Protein AF-A0A249PP23-F1 (afdb_monomer_lite)

Sequence (177 aa):
MLDLTNAKRIGIIGGGIVGWLAAIALRRVFDVDVDVTVIEAPTVFPLGPGEGGSLNLIDTLCRNELDLDVFIGEAGATHKLGVLYENWRGGGIPDRYYRMFGGSGIPEIECRVGGFFPLLSARIAAGENLHTCIPGFELIIKKASQVEIDELLATGESGLYPSFHFNHAGFERYLRA

InterPro domains:
  IPR006905 Flavin-dependent halogenase [PF04820] (9-176)
  IPR036188 FAD/NAD(P)-binding domain superfamily [G3DSA:3.50.50.60] (2-177)
  IPR036188 FAD/NAD(P)-binding domain superfamily [SSF51905] (7-126)

Foldseek 3Di:
DDDCVPAQEAEQEEAFPVSLLVQLVVCVVDDPRRHYDYDYDPDDDDFDPWDWDDLCPVVSCVVSVHDPVLLCVLFVKAKAQFDWDWCPVPPPDTDIATGGAFDPPQLQVPDDDPNDRVSLVVCVVVVHRSCVSFQLVVCVVVVHDRVVVVVVVVVVNRRTSITIITGRVSNSVSSVD

Structure (mmCIF, N/CA/C/O backbone):
data_AF-A0A249PP23-F1
#
_entry.id   AF-A0A249PP23-F1
#
loop_
_atom_site.group_PDB
_atom_site.id
_atom_site.type_symbol
_atom_site.label_atom_id
_atom_site.label_alt_id
_atom_site.label_comp_id
_atom_site.label_asym_id
_atom_site.label_entity_id
_atom_site.label_seq_id
_atom_site.pdbx_PDB_ins_code
_atom_site.Cartn_x
_atom_site.Cartn_y
_atom_site.Cartn_z
_atom_site.occupancy
_atom_site.B_iso_or_equiv
_atom_site.auth_seq_id
_atom_site.auth_comp_id
_atom_site.auth_asym_id
_atom_site.auth_atom_id
_atom_site.pdbx_PDB_model_num
ATOM 1 N N . MET A 1 1 ? -11.735 -23.887 13.917 1.00 62.59 1 MET A N 1
ATOM 2 C CA . MET A 1 1 ? -12.058 -22.498 13.526 1.00 62.59 1 MET A CA 1
ATOM 3 C C . MET A 1 1 ? -12.658 -21.812 14.744 1.00 62.59 1 MET A C 1
ATOM 5 O O . MET A 1 1 ? -13.339 -22.496 15.496 1.00 62.59 1 MET A O 1
ATOM 9 N N . LEU A 1 2 ? -12.336 -20.541 14.993 1.00 74.56 2 LEU A N 1
ATOM 10 C CA . LEU A 1 2 ? -12.890 -19.787 16.125 1.00 74.56 2 LEU A CA 1
ATOM 11 C C . LEU A 1 2 ? -14.363 -19.450 15.843 1.00 74.56 2 LEU A C 1
ATOM 13 O O . LEU A 1 2 ? -14.668 -18.964 14.757 1.00 74.56 2 LEU A O 1
ATOM 17 N N . ASP A 1 3 ? -15.250 -19.717 16.802 1.00 82.12 3 ASP A N 1
ATOM 18 C CA . ASP A 1 3 ? -16.643 -19.262 16.782 1.00 82.12 3 ASP A CA 1
ATOM 19 C C . ASP A 1 3 ? -16.744 -17.958 17.581 1.00 82.12 3 ASP A C 1
ATOM 21 O O . ASP A 1 3 ? -16.426 -17.924 18.770 1.00 82.12 3 ASP A O 1
ATOM 25 N N . LEU A 1 4 ? -17.149 -16.882 16.908 1.00 82.62 4 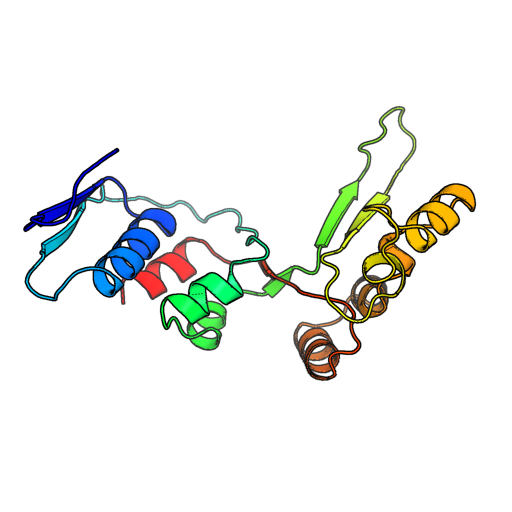LEU A N 1
ATOM 26 C CA . LEU A 1 4 ? -17.275 -15.545 17.489 1.00 82.62 4 LEU A CA 1
ATOM 27 C C . LEU A 1 4 ? -18.727 -15.054 17.531 1.00 82.62 4 LEU A C 1
ATOM 29 O O . LEU A 1 4 ? -18.963 -13.903 17.885 1.00 82.62 4 LEU A O 1
ATOM 33 N N . THR A 1 5 ? -19.703 -15.908 17.208 1.00 84.38 5 THR A N 1
ATOM 34 C CA . THR A 1 5 ? -21.128 -15.538 17.104 1.00 84.38 5 THR A CA 1
ATOM 35 C C . THR A 1 5 ? -21.701 -14.897 18.368 1.00 84.38 5 THR A C 1
ATOM 37 O O . THR A 1 5 ? -22.575 -14.043 18.277 1.00 84.38 5 THR A O 1
ATOM 40 N N . ASN A 1 6 ? -21.185 -15.263 19.543 1.00 89.25 6 ASN A N 1
ATOM 41 C CA . ASN A 1 6 ? -21.610 -14.721 20.838 1.00 89.25 6 ASN A CA 1
ATOM 42 C C . ASN A 1 6 ? -20.513 -13.909 21.546 1.00 89.25 6 ASN A C 1
ATOM 44 O O . ASN A 1 6 ? -20.578 -13.709 22.763 1.00 89.25 6 ASN A O 1
ATOM 48 N N . ALA A 1 7 ? -19.481 -13.471 20.819 1.00 90.06 7 ALA A N 1
ATOM 49 C CA . ALA A 1 7 ? -18.397 -12.694 21.403 1.00 90.06 7 ALA A CA 1
ATOM 50 C C . ALA A 1 7 ? -18.941 -11.388 21.999 1.00 90.06 7 ALA A C 1
ATOM 52 O O . ALA A 1 7 ? -19.649 -10.634 21.340 1.00 90.06 7 ALA A O 1
ATOM 53 N N . LYS A 1 8 ? -18.611 -11.124 23.267 1.00 94.38 8 LYS A N 1
ATOM 54 C CA . LYS A 1 8 ? -18.931 -9.856 23.946 1.00 94.38 8 LYS A CA 1
ATOM 55 C C . LYS A 1 8 ? -17.721 -8.944 24.097 1.00 94.38 8 LYS A C 1
ATOM 57 O O . LYS A 1 8 ? -17.890 -7.741 24.241 1.00 94.38 8 LYS A O 1
ATOM 62 N N . ARG A 1 9 ? -16.516 -9.521 24.089 1.00 95.69 9 ARG A N 1
ATOM 63 C CA . ARG A 1 9 ? -15.243 -8.805 24.175 1.00 95.69 9 ARG A CA 1
ATOM 64 C C . ARG A 1 9 ? -14.222 -9.457 23.260 1.00 95.69 9 ARG A C 1
ATOM 66 O O . ARG A 1 9 ? -14.070 -10.678 23.288 1.00 95.69 9 ARG A O 1
ATOM 73 N N . ILE A 1 10 ? -13.521 -8.645 22.488 1.00 94.94 10 ILE A N 1
ATOM 74 C CA . ILE A 1 10 ? -12.463 -9.052 21.573 1.00 94.94 10 ILE A CA 1
ATOM 75 C C . ILE A 1 10 ? -11.219 -8.249 21.942 1.00 94.94 10 ILE A C 1
ATOM 77 O O . ILE A 1 10 ? -11.195 -7.028 21.812 1.00 94.94 10 ILE A O 1
ATOM 81 N N . GLY A 1 11 ? -10.191 -8.947 22.418 1.00 95.44 11 GLY A N 1
ATOM 82 C CA . GLY A 1 11 ? -8.883 -8.360 22.691 1.00 95.44 11 GLY A CA 1
ATOM 83 C C . GLY A 1 11 ? -7.941 -8.568 21.510 1.00 95.44 11 GLY A C 1
ATOM 84 O O . GLY A 1 11 ? -7.729 -9.702 21.082 1.00 95.44 11 GLY A O 1
ATOM 85 N N . ILE A 1 12 ? -7.354 -7.485 21.012 1.00 96.00 12 ILE A N 1
ATOM 86 C CA . ILE A 1 12 ? -6.305 -7.490 19.989 1.00 96.00 12 ILE A CA 1
ATOM 87 C C . ILE A 1 12 ? -4.984 -7.230 20.704 1.00 96.00 12 ILE A C 1
ATOM 89 O O . ILE A 1 12 ? -4.798 -6.168 21.289 1.00 96.00 12 ILE A O 1
ATOM 93 N N . ILE A 1 13 ? -4.078 -8.208 20.699 1.00 95.06 13 ILE A N 1
ATOM 94 C CA . ILE A 1 13 ? -2.776 -8.083 21.363 1.00 95.06 13 ILE A CA 1
ATOM 95 C C . ILE A 1 13 ? -1.749 -7.564 20.356 1.00 95.06 13 ILE A C 1
ATOM 97 O O . ILE A 1 13 ? -1.378 -8.283 19.430 1.00 95.06 13 ILE A O 1
ATOM 101 N N . GLY A 1 14 ? -1.276 -6.337 20.571 1.00 90.94 14 GLY A N 1
ATOM 102 C CA . GLY A 1 14 ? -0.358 -5.624 19.684 1.00 90.94 14 GLY A CA 1
ATOM 103 C C . GLY A 1 14 ? -1.044 -4.477 18.941 1.00 90.94 14 GLY A C 1
ATOM 104 O O . GLY A 1 14 ? -2.094 -4.667 18.331 1.00 90.94 14 GLY A O 1
ATOM 105 N N . GLY A 1 15 ? -0.438 -3.289 19.015 1.00 90.19 15 GLY A N 1
ATOM 106 C CA . GLY A 1 15 ? -0.848 -2.102 18.262 1.00 90.19 15 GLY A CA 1
ATOM 107 C C . GLY A 1 15 ? -0.183 -2.031 16.888 1.00 90.19 15 GLY A C 1
ATOM 108 O O . GLY A 1 15 ? -0.143 -3.027 16.157 1.00 90.19 15 GLY A O 1
ATOM 109 N N . GLY A 1 16 ? 0.340 -0.858 16.523 1.00 90.12 16 GLY A N 1
ATOM 110 C CA . GLY A 1 16 ? 0.842 -0.620 15.172 1.00 90.12 16 GLY A CA 1
ATOM 111 C C . GLY A 1 16 ? -0.276 -0.580 14.127 1.00 90.12 16 GLY A C 1
ATOM 112 O O . GLY A 1 16 ? -1.455 -0.799 14.417 1.00 90.12 16 GLY A O 1
ATOM 113 N N . ILE A 1 17 ? 0.108 -0.368 12.867 1.00 92.19 17 ILE A N 1
ATOM 114 C CA . ILE A 1 17 ? -0.830 -0.326 11.731 1.00 92.19 17 ILE A CA 1
ATOM 115 C C . ILE A 1 17 ? -1.732 -1.568 11.684 1.00 92.19 17 ILE A C 1
ATOM 117 O O . ILE A 1 17 ? -2.942 -1.454 11.508 1.00 92.19 17 ILE A O 1
ATOM 121 N N . VAL A 1 18 ? -1.159 -2.763 11.860 1.00 92.38 18 VAL A N 1
ATOM 122 C CA . VAL A 1 18 ? -1.908 -4.024 11.738 1.00 92.38 18 VAL A CA 1
ATOM 123 C C . VAL A 1 18 ? -2.920 -4.192 12.873 1.00 92.38 18 VAL A C 1
ATOM 125 O O . VAL A 1 18 ? -4.057 -4.579 12.604 1.00 92.38 18 VAL A O 1
ATOM 128 N N . GLY A 1 19 ? -2.541 -3.889 14.120 1.00 94.94 19 GLY A N 1
ATOM 129 C CA . GLY A 1 19 ? -3.439 -3.994 15.273 1.00 94.94 19 GLY A CA 1
ATOM 130 C C . GLY A 1 19 ? -4.618 -3.028 15.180 1.00 94.94 19 GLY A C 1
ATOM 131 O O . GLY A 1 19 ? -5.767 -3.428 15.373 1.00 94.94 19 GLY A O 1
ATOM 132 N N . TRP A 1 20 ? -4.350 -1.779 14.794 1.00 95.88 20 TRP A N 1
ATOM 133 C CA . TRP A 1 20 ? -5.391 -0.767 14.624 1.00 95.88 20 TRP A CA 1
ATOM 134 C C . TRP A 1 20 ? -6.294 -1.037 13.413 1.00 95.88 20 TRP A C 1
ATOM 136 O O . TRP A 1 20 ? -7.515 -0.953 13.541 1.00 95.88 20 TRP A O 1
ATOM 146 N N . LEU A 1 21 ? -5.748 -1.475 12.271 1.00 95.69 21 LEU A N 1
ATOM 147 C CA . LEU A 1 21 ? -6.573 -1.920 11.138 1.00 95.69 21 LEU A CA 1
ATOM 148 C C . LEU A 1 21 ? -7.445 -3.127 11.498 1.00 95.69 21 LEU A C 1
ATOM 150 O O . LEU A 1 21 ? -8.599 -3.190 11.076 1.00 95.69 21 LEU A O 1
ATOM 154 N N . ALA A 1 22 ? -6.930 -4.075 12.289 1.00 95.62 22 ALA A N 1
ATOM 155 C CA . ALA A 1 22 ? -7.728 -5.193 12.782 1.00 95.62 22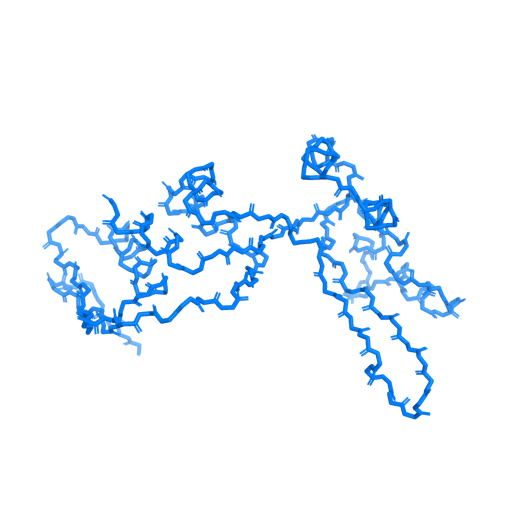 ALA A CA 1
ATOM 156 C C . ALA A 1 22 ? -8.878 -4.708 13.676 1.00 95.62 22 ALA A C 1
ATOM 158 O O . ALA A 1 22 ? -9.997 -5.198 13.536 1.00 95.62 22 ALA A O 1
ATOM 159 N N . ALA A 1 23 ? -8.633 -3.724 14.547 1.00 96.12 23 ALA A N 1
ATOM 160 C CA . ALA A 1 23 ? -9.661 -3.138 15.404 1.00 96.12 23 ALA A CA 1
ATOM 161 C C . ALA A 1 23 ? -10.769 -2.464 14.593 1.00 96.12 23 ALA A C 1
ATOM 163 O O . ALA A 1 23 ? -11.944 -2.750 14.818 1.00 96.12 23 ALA A O 1
ATOM 164 N N . ILE A 1 24 ? -10.399 -1.645 13.605 1.00 96.12 24 ILE A N 1
ATOM 165 C CA . ILE A 1 24 ? -11.343 -0.972 12.705 1.00 96.12 24 ILE A CA 1
ATOM 166 C C . ILE A 1 24 ? -12.155 -2.005 11.915 1.00 96.12 24 ILE A C 1
ATOM 168 O O . ILE A 1 24 ? -13.384 -1.942 11.893 1.00 96.12 24 ILE A O 1
ATOM 172 N N . ALA A 1 25 ? -11.499 -3.012 11.335 1.00 94.56 25 ALA A N 1
ATOM 173 C CA . ALA A 1 25 ? -12.182 -4.060 10.584 1.00 94.56 25 ALA A CA 1
ATOM 174 C C . ALA A 1 25 ? -13.159 -4.860 11.464 1.00 94.56 25 ALA A C 1
ATOM 176 O O . ALA A 1 25 ? -14.296 -5.102 11.063 1.00 94.56 25 ALA A O 1
ATOM 177 N N . LEU A 1 26 ? -12.754 -5.239 12.682 1.00 93.62 26 LEU A N 1
ATOM 178 C CA . LEU A 1 26 ? -13.619 -5.948 13.631 1.00 93.62 26 LEU A CA 1
ATOM 179 C C . LEU A 1 26 ? -14.797 -5.080 14.080 1.00 93.62 26 LEU A C 1
ATOM 181 O O . LEU A 1 26 ? -15.925 -5.566 14.145 1.00 93.62 26 LEU A O 1
ATOM 185 N N . ARG A 1 27 ? -14.570 -3.786 14.319 1.00 93.06 27 ARG A N 1
ATOM 186 C CA . ARG A 1 27 ? -15.622 -2.832 14.690 1.00 93.06 27 ARG A CA 1
ATOM 187 C C . ARG A 1 27 ? -16.713 -2.719 13.620 1.00 93.06 27 ARG A C 1
ATOM 189 O O . ARG A 1 27 ? -17.868 -2.491 13.972 1.00 93.06 27 ARG A O 1
ATOM 196 N N . ARG A 1 28 ? -16.369 -2.917 12.343 1.00 91.69 28 ARG A N 1
ATOM 197 C CA . ARG A 1 28 ? -17.318 -2.928 11.213 1.00 91.69 28 ARG A CA 1
ATOM 198 C C . ARG A 1 28 ? -18.095 -4.236 11.067 1.00 91.69 28 ARG A C 1
ATOM 200 O O . ARG A 1 28 ? -19.160 -4.238 10.462 1.00 91.69 28 ARG A O 1
ATOM 207 N N . VAL A 1 29 ? -17.553 -5.344 11.569 1.00 91.44 29 VAL A N 1
ATOM 208 C CA . VAL A 1 29 ? -18.168 -6.677 11.451 1.00 91.44 29 VAL A CA 1
ATOM 209 C C . VAL A 1 29 ? -19.102 -6.979 12.621 1.00 91.44 29 VAL A C 1
ATOM 211 O O . VAL A 1 29 ? -20.130 -7.620 12.426 1.00 91.44 29 VAL A O 1
ATOM 214 N N . PHE A 1 30 ? -18.742 -6.551 13.830 1.00 92.88 30 PHE A N 1
ATOM 215 C CA . PHE A 1 30 ? -19.528 -6.815 15.034 1.00 92.88 30 PHE A CA 1
ATOM 216 C C . PHE A 1 30 ? -20.527 -5.689 15.338 1.00 92.88 30 PHE A C 1
ATOM 218 O O . PHE A 1 30 ? -20.322 -4.542 14.939 1.00 92.88 30 PHE A O 1
ATOM 225 N N . ASP A 1 31 ? -21.575 -6.005 16.104 1.00 90.81 31 ASP A N 1
ATOM 226 C CA . ASP A 1 31 ? -22.515 -5.021 16.658 1.00 90.81 31 ASP A CA 1
ATOM 227 C C . ASP A 1 31 ? -21.854 -4.150 17.727 1.00 90.81 31 ASP A C 1
ATOM 229 O O . ASP A 1 31 ? -20.904 -4.583 18.393 1.00 90.81 31 ASP A O 1
ATOM 233 N N . VAL A 1 32 ? -22.348 -2.919 17.898 1.00 91.44 32 VAL A N 1
ATOM 234 C CA . VAL A 1 32 ? -21.786 -1.897 18.808 1.00 91.44 32 VAL A CA 1
ATOM 235 C C . VAL A 1 32 ? -21.607 -2.399 20.250 1.00 91.44 32 VAL A C 1
ATOM 237 O O . VAL A 1 32 ? -20.714 -1.947 20.958 1.00 91.44 32 VAL A O 1
ATOM 240 N N . ASP A 1 33 ? -22.399 -3.393 20.647 1.00 93.44 33 ASP A N 1
ATOM 241 C CA . ASP A 1 33 ? -22.421 -4.049 21.953 1.00 93.44 33 ASP A CA 1
ATOM 242 C C . ASP A 1 33 ? -21.178 -4.911 22.243 1.00 93.44 33 ASP A C 1
ATOM 244 O O . ASP A 1 33 ? -20.952 -5.320 23.385 1.00 93.44 33 ASP A O 1
ATOM 248 N N . VAL A 1 34 ? -20.408 -5.262 21.209 1.00 95.88 34 VAL A N 1
ATOM 249 C CA . VAL A 1 34 ? -19.176 -6.045 21.339 1.00 95.88 34 VAL A CA 1
ATOM 250 C C . VAL A 1 34 ? -18.018 -5.098 21.611 1.00 95.88 34 VAL A C 1
ATOM 252 O O . VAL A 1 34 ? -17.677 -4.273 20.767 1.00 95.88 34 VAL A O 1
ATOM 255 N N . ASP A 1 35 ? -17.380 -5.243 22.766 1.00 96.25 35 ASP A N 1
ATOM 256 C CA . ASP A 1 35 ? -16.204 -4.456 23.134 1.00 96.25 35 ASP A CA 1
ATOM 257 C C . ASP A 1 35 ? -14.980 -4.929 22.335 1.00 96.25 35 ASP A C 1
ATOM 259 O O . ASP A 1 35 ? -14.621 -6.108 22.381 1.00 96.25 35 ASP A O 1
ATOM 263 N N . VAL A 1 36 ? -14.349 -4.027 21.583 1.00 95.94 36 VAL A N 1
ATOM 264 C CA . VAL A 1 36 ? -13.132 -4.304 20.809 1.00 95.94 36 VAL A CA 1
ATOM 265 C C . VAL A 1 36 ? -12.011 -3.474 21.411 1.00 95.94 36 VAL A C 1
ATOM 267 O O . VAL A 1 36 ? -12.012 -2.250 21.312 1.00 95.94 36 VAL A O 1
ATOM 270 N N . THR A 1 37 ? -11.045 -4.142 22.035 1.00 96.25 37 THR A N 1
ATOM 271 C CA . THR A 1 37 ? -9.948 -3.486 22.750 1.00 96.25 37 THR A CA 1
ATOM 272 C C . THR A 1 37 ? -8.611 -3.831 22.109 1.00 96.25 37 THR A C 1
ATOM 274 O O . THR A 1 37 ? -8.265 -5.007 21.986 1.00 96.25 37 THR A O 1
ATOM 277 N N . VAL A 1 38 ? -7.819 -2.813 21.766 1.00 96.25 38 VAL A N 1
ATOM 278 C CA . VAL A 1 38 ? -6.404 -2.983 21.407 1.00 96.25 38 VAL A CA 1
ATOM 279 C C . VAL A 1 38 ? -5.561 -2.891 22.674 1.00 96.25 38 VAL A C 1
ATOM 281 O O . VAL A 1 38 ? -5.601 -1.896 23.393 1.00 96.25 38 VAL A O 1
ATOM 284 N N . ILE A 1 39 ? -4.802 -3.944 22.956 1.00 95.06 39 ILE A N 1
ATOM 285 C CA . ILE A 1 39 ? -3.852 -4.015 24.062 1.00 95.06 39 ILE A CA 1
ATOM 286 C C . ILE A 1 39 ? -2.466 -3.818 23.468 1.00 95.06 39 ILE A C 1
ATOM 288 O O . ILE A 1 39 ? -1.884 -4.722 22.866 1.00 95.06 39 ILE A O 1
ATOM 292 N N . GLU A 1 40 ? -1.947 -2.6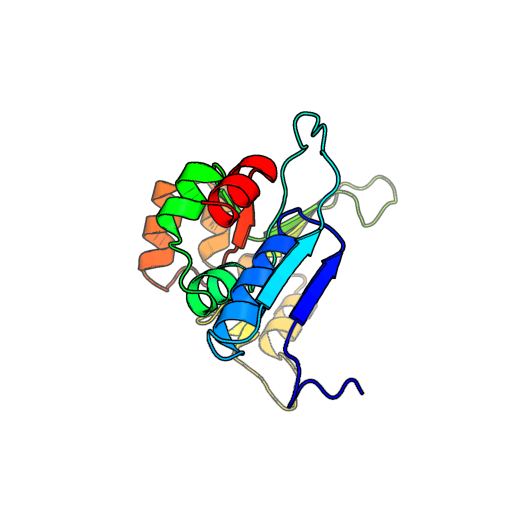11 23.637 1.00 91.25 40 GLU A N 1
ATOM 293 C CA . GLU A 1 40 ? -0.682 -2.187 23.065 1.00 91.25 40 GLU A CA 1
ATOM 294 C C . GLU A 1 40 ? 0.332 -1.847 24.162 1.00 91.25 40 GLU A C 1
ATOM 296 O O . GLU A 1 40 ? 0.013 -1.185 25.151 1.00 91.25 40 GLU A O 1
ATOM 301 N N . ALA A 1 41 ? 1.571 -2.305 23.983 1.00 87.25 41 ALA A N 1
ATOM 302 C CA . ALA A 1 41 ? 2.678 -1.906 24.839 1.00 87.25 41 ALA A CA 1
ATOM 303 C C . ALA A 1 41 ? 3.118 -0.469 24.500 1.00 87.25 41 ALA A C 1
ATOM 305 O O . ALA A 1 41 ? 3.106 -0.109 23.327 1.00 87.25 41 ALA A O 1
ATOM 306 N N . PRO A 1 42 ? 3.564 0.347 25.472 1.00 81.88 42 PRO A N 1
ATOM 307 C CA . PRO A 1 42 ? 4.105 1.670 25.180 1.00 81.88 42 PRO A CA 1
ATOM 308 C C . PRO A 1 42 ? 5.280 1.555 24.206 1.00 81.88 42 PRO A C 1
ATOM 310 O O . PRO A 1 42 ? 6.326 0.998 24.550 1.00 81.88 42 PRO A O 1
ATOM 313 N N . THR A 1 43 ? 5.110 2.062 22.989 1.00 70.19 43 THR A N 1
ATOM 314 C CA . THR A 1 43 ? 6.134 1.927 21.953 1.00 70.19 43 THR A CA 1
ATOM 315 C C . THR A 1 43 ? 7.034 3.156 21.930 1.00 70.19 43 THR A C 1
ATOM 317 O O . THR A 1 43 ? 6.568 4.286 21.792 1.00 70.19 43 THR A O 1
ATOM 320 N N . VAL A 1 44 ? 8.348 2.941 22.022 1.00 57.59 44 VAL A N 1
ATOM 321 C CA . VAL A 1 44 ? 9.353 3.930 21.613 1.00 57.59 44 VAL A CA 1
ATOM 322 C C . VAL A 1 44 ? 9.685 3.616 20.162 1.00 57.59 44 VAL A C 1
ATOM 324 O O . VAL A 1 44 ? 10.477 2.716 19.896 1.00 57.59 44 VAL A O 1
ATOM 327 N N . PHE A 1 45 ? 9.052 4.306 19.214 1.00 60.41 45 PHE A N 1
ATOM 328 C CA . PHE A 1 45 ? 9.429 4.167 17.810 1.00 60.41 45 PHE A CA 1
ATOM 329 C C . PHE A 1 45 ? 10.638 5.065 17.515 1.00 60.41 45 PHE A C 1
ATOM 331 O O . PHE A 1 45 ? 10.501 6.291 17.542 1.00 60.41 45 PHE A O 1
ATOM 338 N N . PRO A 1 46 ? 11.827 4.511 17.213 1.00 58.06 46 PRO A N 1
ATOM 339 C CA . PRO A 1 46 ? 12.828 5.278 16.483 1.00 58.06 46 PRO A CA 1
ATOM 340 C C . PRO A 1 46 ? 12.248 5.681 15.118 1.00 58.06 46 PRO A C 1
ATOM 342 O O . PRO A 1 46 ? 11.369 4.995 14.595 1.00 58.06 46 PRO A O 1
ATOM 345 N N . LEU A 1 47 ? 12.733 6.790 14.544 1.00 62.03 47 LEU A N 1
ATOM 346 C CA . LEU A 1 47 ? 12.430 7.202 13.166 1.00 62.03 47 LEU A CA 1
ATOM 347 C C . LEU A 1 47 ? 12.429 5.975 12.235 1.00 62.03 47 LEU A C 1
ATOM 349 O O . LEU A 1 47 ? 13.467 5.347 12.030 1.00 62.03 47 LEU A O 1
ATOM 353 N N . GLY A 1 48 ? 11.249 5.604 11.731 1.00 67.56 48 GLY A N 1
ATOM 354 C CA . GLY A 1 48 ? 11.075 4.404 10.918 1.00 67.56 48 GLY A CA 1
ATOM 355 C C . GLY A 1 48 ? 11.671 4.577 9.514 1.00 67.56 48 GLY A C 1
ATOM 356 O O . GLY A 1 48 ? 11.598 5.675 8.963 1.00 67.56 48 GLY A O 1
ATOM 357 N N . PRO A 1 49 ? 12.211 3.512 8.896 1.00 78.19 49 PRO A N 1
ATOM 358 C CA . PRO A 1 49 ? 12.898 3.568 7.597 1.00 78.19 49 PRO A CA 1
ATOM 359 C C . PRO A 1 49 ? 11.980 3.818 6.380 1.00 78.19 49 PRO A C 1
ATOM 361 O O . PRO A 1 49 ? 12.457 3.807 5.248 1.00 78.19 49 PRO A O 1
ATOM 364 N N . GLY A 1 50 ? 10.682 4.056 6.597 1.00 87.12 50 GLY A N 1
ATOM 365 C CA . GLY A 1 50 ? 9.650 4.067 5.559 1.00 87.12 50 GLY A CA 1
ATOM 366 C C . GLY A 1 50 ? 9.126 2.661 5.254 1.00 87.12 50 GLY A C 1
ATOM 367 O O . GLY A 1 50 ? 9.836 1.667 5.402 1.00 87.12 50 GLY A O 1
ATOM 368 N N . GLU A 1 51 ? 7.865 2.575 4.841 1.00 92.19 51 GLU A N 1
ATOM 369 C CA . GLU A 1 51 ? 7.199 1.327 4.466 1.00 92.19 51 GLU A CA 1
ATOM 370 C C . GLU A 1 51 ? 6.688 1.385 3.035 1.00 92.19 51 GLU A C 1
ATOM 372 O O . GLU A 1 51 ? 6.364 2.453 2.523 1.00 92.19 51 GLU A O 1
ATOM 377 N N . GLY A 1 52 ? 6.603 0.224 2.383 1.00 93.44 52 GLY A N 1
ATOM 378 C CA . GLY A 1 52 ? 6.009 0.100 1.060 1.00 93.44 52 GLY A CA 1
ATOM 379 C C . GLY A 1 52 ? 4.753 -0.745 1.088 1.00 93.44 52 GLY A C 1
ATOM 380 O O . GLY A 1 52 ? 4.831 -1.959 1.252 1.00 93.44 52 GLY A O 1
ATOM 381 N N . GLY A 1 53 ? 3.624 -0.106 0.808 1.00 92.31 53 GLY A N 1
ATOM 382 C CA . GLY A 1 53 ? 2.307 -0.712 0.747 1.00 92.31 53 GLY A CA 1
ATOM 383 C C . GLY A 1 53 ? 2.194 -1.867 -0.245 1.00 92.31 53 GLY A C 1
ATOM 384 O O . GLY A 1 53 ? 2.927 -1.977 -1.243 1.00 92.31 53 GLY A O 1
ATOM 385 N N . SER A 1 54 ? 1.239 -2.736 0.067 1.00 89.75 54 SER A N 1
ATOM 386 C CA . SER A 1 54 ? 0.750 -3.802 -0.805 1.00 89.75 54 SER A CA 1
ATOM 387 C C . SER A 1 54 ? -0.241 -3.245 -1.827 1.00 89.75 54 SER A C 1
ATOM 389 O O . SER A 1 54 ? -0.789 -2.157 -1.648 1.00 89.75 54 SER A O 1
ATOM 391 N N . LEU A 1 55 ? -0.504 -3.996 -2.899 1.00 89.88 55 LEU A N 1
ATOM 392 C CA . LEU A 1 55 ? -1.434 -3.566 -3.954 1.00 89.88 55 LEU A CA 1
ATOM 393 C C . LEU A 1 55 ? -2.858 -3.338 -3.433 1.00 89.88 55 LEU A C 1
ATOM 395 O O . LEU A 1 55 ? -3.538 -2.438 -3.890 1.00 89.88 55 LEU A O 1
ATOM 399 N N . ASN A 1 56 ? -3.286 -4.095 -2.426 1.00 92.12 56 ASN A N 1
ATOM 400 C CA . ASN A 1 56 ? -4.610 -3.966 -1.820 1.00 92.12 56 ASN A CA 1
ATOM 401 C C . ASN A 1 56 ? -4.702 -2.864 -0.747 1.00 92.12 56 ASN A C 1
ATOM 403 O O . ASN A 1 56 ? -5.680 -2.843 -0.000 1.00 92.12 56 ASN A O 1
ATOM 407 N N . LEU A 1 57 ? -3.691 -1.998 -0.595 1.00 94.81 57 LEU A N 1
ATOM 408 C CA . LEU A 1 57 ? -3.705 -0.943 0.424 1.00 94.81 57 LEU A CA 1
ATOM 409 C C . LEU A 1 57 ? -4.884 0.013 0.212 1.00 94.81 57 LEU A C 1
ATOM 411 O O . LEU A 1 57 ? -5.646 0.231 1.146 1.00 94.81 57 LEU A O 1
ATOM 415 N N . ILE A 1 58 ? -5.069 0.511 -1.013 1.00 93.62 58 ILE A N 1
ATOM 416 C CA . ILE A 1 58 ? -6.158 1.439 -1.352 1.00 93.62 58 ILE A CA 1
ATOM 417 C C . ILE A 1 58 ? -7.514 0.776 -1.084 1.00 93.62 58 ILE A C 1
ATOM 419 O O . ILE A 1 58 ? -8.329 1.320 -0.345 1.00 93.62 58 ILE A O 1
ATOM 423 N N . ASP A 1 59 ? -7.710 -0.456 -1.564 1.00 93.69 59 ASP A N 1
ATOM 424 C CA . ASP A 1 59 ? -8.928 -1.231 -1.292 1.00 93.69 59 ASP A CA 1
ATOM 425 C C . ASP A 1 59 ? -9.174 -1.435 0.211 1.00 93.69 59 ASP A C 1
ATOM 427 O O . ASP A 1 59 ? -10.319 -1.453 0.665 1.00 93.69 59 ASP A O 1
ATOM 431 N N . THR A 1 60 ? -8.107 -1.605 0.998 1.00 94.62 60 THR A N 1
ATOM 432 C CA . THR A 1 60 ? -8.192 -1.758 2.456 1.00 94.62 60 THR A CA 1
ATOM 433 C C . THR A 1 60 ? -8.636 -0.461 3.119 1.00 94.62 60 THR A C 1
ATOM 435 O O . THR A 1 60 ? -9.487 -0.518 4.005 1.00 94.62 60 THR A O 1
ATOM 438 N N . LEU A 1 61 ? -8.108 0.689 2.690 1.00 95.88 61 LEU A N 1
ATOM 439 C CA . LEU A 1 61 ? -8.537 1.998 3.184 1.00 95.88 61 LEU A CA 1
ATOM 440 C C . LEU A 1 61 ? -10.016 2.230 2.857 1.00 95.88 61 LEU A C 1
ATOM 442 O O . LEU A 1 61 ? -10.820 2.413 3.769 1.00 95.88 61 LEU A O 1
ATOM 446 N N . CYS A 1 62 ? -10.407 2.069 1.589 1.00 94.94 62 CYS A N 1
ATOM 447 C CA . CYS A 1 62 ? -11.791 2.253 1.151 1.00 94.94 62 CYS A CA 1
ATOM 448 C C . CYS A 1 62 ? -12.769 1.317 1.876 1.00 94.94 62 CYS A C 1
ATOM 450 O O . CYS A 1 62 ? -13.815 1.756 2.347 1.00 94.94 62 CYS A O 1
ATOM 452 N N . ARG A 1 63 ? -12.433 0.026 2.020 1.00 94.44 63 ARG A N 1
ATOM 453 C CA . ARG A 1 63 ? -13.286 -0.953 2.723 1.00 94.44 63 ARG A CA 1
ATOM 454 C C . ARG A 1 63 ? -13.525 -0.584 4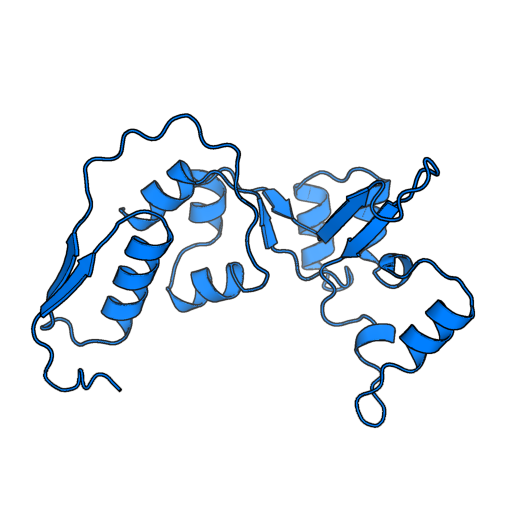.187 1.00 94.44 63 ARG A C 1
ATOM 456 O O . ARG A 1 63 ? -14.575 -0.928 4.737 1.00 94.44 63 ARG A O 1
ATOM 463 N N . ASN A 1 64 ? -12.542 0.054 4.814 1.00 95.06 64 ASN A N 1
ATOM 464 C CA . ASN A 1 64 ? -12.598 0.473 6.208 1.00 95.06 64 ASN A CA 1
ATOM 465 C C . ASN A 1 64 ? -13.043 1.932 6.379 1.00 95.06 64 ASN A C 1
ATOM 467 O O . ASN A 1 64 ? -12.988 2.425 7.499 1.00 95.06 64 ASN A O 1
ATOM 471 N N . GLU A 1 65 ? -13.510 2.588 5.307 1.00 95.44 65 GLU A N 1
ATOM 472 C CA . GLU A 1 65 ? -13.930 4.000 5.310 1.00 95.44 65 GLU A CA 1
ATOM 473 C C . GLU A 1 65 ? -12.836 4.946 5.830 1.00 95.44 65 GLU A C 1
ATOM 475 O O . GLU A 1 65 ? -13.109 5.957 6.472 1.00 95.44 65 GLU A O 1
ATOM 480 N N . LEU A 1 66 ? -11.582 4.607 5.531 1.00 96.75 66 LEU A N 1
ATOM 481 C CA . LEU A 1 66 ? -10.433 5.462 5.775 1.00 96.75 66 LEU A CA 1
ATOM 482 C C . LEU A 1 66 ? -10.212 6.348 4.549 1.00 96.75 66 LEU A C 1
ATOM 484 O O . LEU A 1 66 ? -10.087 5.860 3.423 1.00 96.75 66 LEU A O 1
ATOM 488 N N . ASP A 1 67 ? -10.178 7.648 4.794 1.00 96.94 67 ASP A N 1
ATOM 489 C CA . ASP A 1 67 ? -9.948 8.688 3.808 1.00 96.94 67 ASP A CA 1
ATOM 490 C C . ASP A 1 67 ? -8.506 8.607 3.285 1.00 96.94 67 ASP A C 1
ATOM 492 O O . ASP A 1 67 ? -7.527 8.621 4.043 1.00 96.94 67 ASP A O 1
ATOM 496 N N . LEU A 1 68 ? -8.389 8.487 1.962 1.00 95.75 68 LEU A N 1
ATOM 497 C CA . LEU A 1 68 ? -7.109 8.357 1.283 1.00 95.75 68 LEU A CA 1
ATOM 498 C C . LEU A 1 68 ? -6.271 9.636 1.397 1.00 95.75 68 LEU A C 1
ATOM 500 O O . LEU A 1 68 ? -5.059 9.535 1.572 1.00 95.75 68 LEU A O 1
ATOM 504 N N . ASP A 1 69 ? -6.892 10.814 1.352 1.00 95.75 69 ASP A N 1
ATOM 505 C CA . ASP A 1 69 ? -6.192 12.097 1.426 1.00 95.75 69 ASP A CA 1
ATOM 506 C C . ASP A 1 69 ? -5.642 12.329 2.834 1.00 95.75 69 ASP A C 1
ATOM 508 O O . ASP A 1 69 ? -4.510 12.795 2.999 1.00 95.75 69 ASP A O 1
ATOM 512 N N . VAL A 1 70 ? -6.395 11.923 3.864 1.00 97.19 70 VAL A N 1
ATOM 513 C CA . VAL A 1 70 ? -5.911 11.964 5.252 1.00 97.19 70 VAL A CA 1
ATOM 514 C C . VAL A 1 70 ? -4.744 10.997 5.440 1.00 97.19 70 VAL A C 1
ATOM 516 O O . VAL A 1 70 ? -3.731 11.377 6.028 1.00 97.19 70 VAL A O 1
ATOM 519 N N . PHE A 1 71 ? -4.828 9.779 4.891 1.00 97.00 71 PHE A N 1
ATOM 520 C CA . PHE A 1 71 ? -3.699 8.846 4.885 1.00 97.00 71 PHE A CA 1
ATOM 521 C C . PHE A 1 71 ? -2.467 9.444 4.192 1.00 97.00 71 PHE A C 1
ATOM 523 O O . PHE A 1 71 ? -1.370 9.392 4.754 1.00 97.00 71 PHE A O 1
ATOM 530 N N . ILE A 1 72 ? -2.633 10.030 3.002 1.00 96.12 72 ILE A N 1
ATOM 531 C CA . ILE A 1 72 ? -1.533 10.641 2.247 1.00 96.12 72 ILE A CA 1
ATOM 532 C C . ILE A 1 72 ? -0.884 11.768 3.057 1.00 96.12 72 ILE A C 1
ATOM 534 O O . ILE A 1 72 ? 0.345 11.809 3.157 1.00 96.12 72 ILE A O 1
ATOM 538 N N . GLY A 1 73 ? -1.687 12.636 3.676 1.00 95.94 73 GLY A N 1
ATOM 539 C CA . GLY A 1 73 ? -1.209 13.750 4.492 1.00 95.94 73 GLY A CA 1
ATOM 540 C C . GLY A 1 73 ? -0.498 13.307 5.772 1.00 95.94 73 GLY A C 1
ATOM 541 O O . GLY A 1 73 ? 0.654 13.677 5.999 1.00 95.94 73 GLY A O 1
ATOM 542 N N . GLU A 1 74 ? -1.151 12.485 6.596 1.00 94.69 74 GLU A N 1
ATOM 543 C CA . GLU A 1 74 ? -0.618 12.058 7.898 1.00 94.69 74 GLU A CA 1
ATOM 544 C C . GLU A 1 74 ? 0.600 11.143 7.765 1.00 94.69 74 GLU A C 1
ATOM 546 O O . GLU A 1 74 ? 1.557 11.248 8.541 1.00 94.69 74 GLU A O 1
ATOM 551 N N . ALA A 1 75 ? 0.585 10.249 6.773 1.00 94.75 75 ALA A N 1
ATOM 552 C CA . ALA A 1 75 ? 1.659 9.294 6.537 1.00 94.75 75 ALA A CA 1
ATOM 553 C C . ALA A 1 75 ? 2.748 9.822 5.591 1.00 94.75 75 ALA A C 1
ATOM 555 O O . ALA A 1 75 ? 3.744 9.126 5.384 1.00 94.75 75 ALA A O 1
ATOM 556 N N . GLY A 1 76 ? 2.592 11.022 5.019 1.00 95.31 76 GLY A N 1
ATOM 557 C CA . GLY A 1 76 ? 3.511 11.557 4.010 1.00 95.31 76 GLY A CA 1
ATOM 558 C C . GLY A 1 76 ? 3.679 10.593 2.833 1.00 95.31 76 GLY A C 1
ATOM 559 O O . GLY A 1 76 ? 4.806 10.270 2.448 1.00 95.31 76 GLY A O 1
ATOM 560 N N . ALA A 1 77 ? 2.565 10.045 2.344 1.00 96.44 77 ALA A N 1
ATOM 561 C CA . ALA A 1 77 ? 2.585 8.962 1.374 1.00 96.44 77 ALA A CA 1
ATOM 562 C C . ALA A 1 77 ? 3.000 9.449 -0.025 1.00 96.44 77 ALA A C 1
ATOM 564 O O . ALA A 1 77 ? 2.683 10.559 -0.441 1.00 96.44 77 ALA A O 1
ATOM 565 N N . THR A 1 78 ? 3.702 8.595 -0.769 1.00 96.31 78 THR A N 1
ATOM 566 C CA . THR A 1 78 ? 4.121 8.833 -2.160 1.00 96.31 78 THR A CA 1
ATOM 567 C C . THR A 1 78 ? 3.857 7.599 -3.006 1.00 96.31 78 THR A C 1
ATOM 569 O O . THR A 1 78 ? 3.935 6.477 -2.509 1.00 96.31 78 THR A O 1
ATOM 572 N N . HIS A 1 79 ? 3.549 7.772 -4.286 1.00 96.00 79 HIS A N 1
ATOM 573 C CA . HIS A 1 79 ? 3.243 6.674 -5.196 1.00 96.00 79 HIS A CA 1
ATOM 574 C C . HIS A 1 79 ? 4.378 5.656 -5.303 1.00 96.00 79 HIS A C 1
ATOM 576 O O . HIS A 1 79 ? 5.546 5.979 -5.528 1.00 96.00 79 HIS A O 1
ATOM 582 N N . LYS A 1 80 ? 3.998 4.386 -5.223 1.00 95.94 80 LYS A N 1
ATOM 583 C CA . LYS A 1 80 ? 4.834 3.214 -5.463 1.00 95.94 80 LYS A CA 1
ATOM 584 C C . LYS A 1 80 ? 4.311 2.505 -6.708 1.00 95.94 80 LYS A C 1
ATOM 586 O O . LYS A 1 80 ? 3.317 1.783 -6.653 1.00 95.94 80 LYS A O 1
ATOM 591 N N . LEU A 1 81 ? 5.011 2.697 -7.826 1.00 95.25 81 LEU A N 1
ATOM 592 C CA . LEU A 1 81 ? 4.604 2.202 -9.152 1.00 95.25 81 LEU A CA 1
ATOM 593 C C . LEU A 1 81 ? 5.050 0.754 -9.440 1.00 95.25 81 LEU A C 1
ATOM 595 O O . LEU A 1 81 ? 4.610 0.133 -10.408 1.00 95.25 81 LEU A O 1
ATOM 599 N N . GLY A 1 82 ? 5.958 0.213 -8.627 1.00 94.31 82 GLY A N 1
ATOM 600 C CA . GLY A 1 82 ? 6.546 -1.106 -8.831 1.00 94.31 82 GLY A CA 1
ATOM 601 C C . GLY A 1 82 ? 7.719 -1.383 -7.897 1.00 94.31 82 GLY A C 1
ATOM 602 O O . GLY A 1 82 ? 7.931 -0.681 -6.908 1.00 94.31 82 GLY A O 1
ATOM 603 N N . VAL A 1 83 ? 8.489 -2.419 -8.226 1.00 94.75 83 VAL A N 1
ATOM 604 C CA . VAL A 1 83 ? 9.725 -2.805 -7.534 1.00 94.75 83 VAL A CA 1
ATOM 605 C C . VAL A 1 83 ? 10.852 -2.924 -8.554 1.00 94.75 83 VAL A C 1
ATOM 607 O O . VAL A 1 83 ? 10.702 -3.612 -9.564 1.00 94.75 83 VAL A O 1
ATOM 610 N N . LEU A 1 84 ? 11.982 -2.274 -8.280 1.00 95.12 84 LEU A N 1
ATOM 611 C CA . LEU A 1 84 ? 13.214 -2.428 -9.046 1.00 95.12 84 LEU A CA 1
ATOM 612 C C . LEU A 1 84 ? 14.127 -3.436 -8.340 1.00 95.12 84 LEU A C 1
ATOM 614 O O . LEU A 1 84 ? 14.519 -3.243 -7.193 1.00 95.12 84 LEU A O 1
ATOM 618 N N . TYR A 1 85 ? 14.472 -4.501 -9.051 1.00 95.12 85 TYR A N 1
ATOM 619 C CA . TYR A 1 85 ? 15.472 -5.480 -8.654 1.00 95.12 85 TYR A CA 1
ATOM 620 C C . TYR A 1 85 ? 16.787 -5.128 -9.359 1.00 95.12 85 TYR A C 1
ATOM 622 O O . TYR A 1 85 ? 16.861 -5.223 -10.584 1.00 95.12 85 TYR A O 1
ATOM 630 N N . GLU A 1 86 ? 17.806 -4.702 -8.606 1.00 94.31 86 GLU A N 1
ATOM 631 C CA . GLU A 1 86 ? 19.146 -4.397 -9.136 1.00 94.31 86 GLU A CA 1
ATOM 632 C C . GLU A 1 86 ? 20.166 -5.457 -8.715 1.00 94.31 86 GLU A C 1
ATOM 634 O O . GLU A 1 86 ? 20.250 -5.799 -7.536 1.00 94.31 86 GLU A O 1
ATOM 639 N N . ASN A 1 87 ? 20.968 -5.940 -9.665 1.00 94.19 87 ASN A N 1
ATOM 640 C CA . ASN A 1 87 ? 22.068 -6.887 -9.439 1.00 94.19 87 ASN A CA 1
ATOM 641 C C . ASN A 1 87 ? 21.634 -8.255 -8.867 1.00 94.19 87 ASN A C 1
ATOM 643 O O . ASN A 1 87 ? 22.408 -8.920 -8.174 1.00 94.19 87 ASN A O 1
ATOM 647 N N . TRP A 1 88 ? 20.399 -8.690 -9.143 1.00 94.12 88 TRP A N 1
ATOM 648 C CA . TRP A 1 88 ? 19.852 -9.947 -8.614 1.00 94.12 88 TRP A CA 1
ATOM 649 C C . TRP A 1 88 ? 20.328 -11.187 -9.376 1.00 94.12 88 TRP A C 1
ATOM 651 O O . TRP A 1 88 ? 20.262 -12.288 -8.831 1.00 94.12 88 TRP A O 1
ATOM 661 N N . ARG A 1 89 ? 20.825 -11.045 -10.613 1.00 90.25 89 ARG A N 1
ATOM 662 C CA . ARG A 1 89 ? 21.343 -12.185 -11.397 1.00 90.25 89 ARG A CA 1
ATOM 663 C C . ARG A 1 89 ? 22.731 -12.649 -10.946 1.00 90.25 89 ARG A C 1
ATOM 665 O O . ARG A 1 89 ? 23.125 -13.769 -11.263 1.00 90.25 89 ARG A O 1
ATOM 672 N N . GLY A 1 90 ? 23.449 -11.824 -10.182 1.00 84.88 90 GLY A N 1
ATOM 673 C CA . GLY A 1 90 ? 24.800 -12.122 -9.712 1.00 84.88 90 GLY A CA 1
ATOM 674 C C . GLY A 1 90 ? 25.851 -12.112 -10.831 1.00 84.88 90 GLY A C 1
ATOM 675 O O . GLY A 1 90 ? 25.602 -11.686 -11.955 1.00 84.88 90 GLY A O 1
ATOM 676 N N . GLY A 1 91 ? 27.073 -12.549 -10.516 1.00 86.44 91 GLY A N 1
ATOM 677 C CA . GLY A 1 91 ? 28.157 -12.661 -11.506 1.00 86.44 91 GLY A CA 1
ATOM 678 C C . GLY A 1 91 ? 28.839 -11.344 -11.900 1.00 86.44 91 GLY A C 1
ATOM 679 O O . GLY A 1 91 ? 29.609 -11.325 -12.853 1.00 86.44 91 GLY A O 1
ATOM 680 N N . GLY A 1 92 ? 28.579 -10.246 -11.181 1.00 85.81 92 GLY A N 1
ATOM 681 C CA . GLY A 1 92 ? 29.241 -8.950 -11.396 1.00 85.81 92 GLY A CA 1
ATOM 682 C C . GLY A 1 92 ? 28.780 -8.182 -12.639 1.00 85.81 92 GLY A C 1
ATOM 683 O O . GLY A 1 92 ? 29.313 -7.110 -12.915 1.00 85.81 92 GLY A O 1
ATOM 684 N N . ILE A 1 93 ? 27.794 -8.700 -13.375 1.00 86.62 93 ILE A N 1
ATOM 685 C CA . ILE A 1 93 ? 27.177 -8.014 -14.512 1.00 86.62 93 ILE A CA 1
ATOM 686 C C . ILE A 1 93 ? 26.010 -7.178 -13.975 1.00 86.62 93 ILE A C 1
ATOM 688 O O . ILE A 1 93 ? 25.103 -7.757 -13.377 1.00 86.62 93 ILE A O 1
ATOM 692 N N . PRO A 1 94 ? 25.999 -5.848 -14.179 1.00 91.56 94 PRO A N 1
ATOM 693 C CA . PRO A 1 94 ? 24.875 -5.022 -13.767 1.00 91.56 94 PRO A CA 1
ATOM 694 C C . PRO A 1 94 ? 23.579 -5.460 -14.454 1.00 91.56 94 PRO A C 1
ATOM 696 O O . PRO A 1 94 ? 23.515 -5.531 -15.683 1.00 91.56 94 PRO A O 1
ATOM 699 N N . ASP A 1 95 ? 22.537 -5.721 -13.668 1.00 91.69 95 ASP A N 1
ATOM 700 C CA . ASP A 1 95 ? 21.206 -6.048 -14.173 1.00 91.69 95 ASP A CA 1
ATOM 701 C C . ASP A 1 95 ? 20.119 -5.253 -13.449 1.00 91.69 95 ASP A C 1
ATOM 703 O O . ASP A 1 95 ? 20.242 -4.920 -12.270 1.00 91.69 95 ASP A O 1
ATOM 707 N N . ARG A 1 96 ? 19.058 -4.920 -14.187 1.00 92.50 96 ARG A N 1
ATOM 708 C CA . ARG A 1 96 ? 17.877 -4.224 -13.676 1.00 92.50 96 ARG A CA 1
ATOM 709 C C . ARG A 1 96 ? 16.626 -4.914 -14.176 1.00 92.50 96 ARG A C 1
ATOM 711 O O . ARG A 1 96 ? 16.423 -5.038 -15.382 1.00 92.50 96 ARG A O 1
ATOM 718 N N . TYR A 1 97 ? 15.766 -5.308 -13.250 1.00 92.69 97 TYR A N 1
ATOM 719 C CA . TYR A 1 97 ? 14.450 -5.846 -13.555 1.00 92.69 97 TYR A CA 1
ATOM 720 C C . TYR A 1 97 ? 13.374 -5.030 -12.843 1.00 92.69 97 TYR A C 1
ATOM 722 O O . TYR A 1 97 ? 13.318 -4.972 -11.616 1.00 92.69 97 TYR A O 1
ATOM 730 N N . TYR A 1 98 ? 12.509 -4.396 -13.629 1.00 94.38 98 TYR A N 1
ATOM 731 C CA . TYR A 1 98 ? 11.372 -3.633 -13.129 1.00 94.38 98 TYR A CA 1
ATOM 732 C C . TYR A 1 98 ? 10.138 -4.530 -13.086 1.00 94.38 98 TYR A C 1
ATOM 734 O O . TYR A 1 98 ? 9.599 -4.916 -14.125 1.00 94.38 98 TYR A O 1
ATOM 742 N N . ARG A 1 99 ? 9.670 -4.837 -11.876 1.00 93.12 99 ARG A N 1
ATOM 743 C CA . ARG A 1 99 ? 8.370 -5.463 -11.637 1.00 93.12 99 ARG A CA 1
ATOM 744 C C . ARG A 1 99 ? 7.346 -4.373 -11.362 1.00 93.12 99 ARG A C 1
ATOM 746 O O . ARG A 1 99 ? 7.141 -3.967 -10.219 1.00 93.12 99 ARG A O 1
ATOM 753 N N . MET A 1 100 ? 6.727 -3.902 -12.429 1.00 93.19 100 MET A N 1
ATOM 754 C CA . MET A 1 100 ? 5.711 -2.861 -12.375 1.00 93.19 100 MET A CA 1
ATOM 755 C C . MET A 1 100 ? 4.381 -3.394 -11.830 1.00 93.19 100 MET A C 1
ATOM 757 O O . MET A 1 100 ? 4.064 -4.579 -11.971 1.00 93.19 100 MET A O 1
ATOM 761 N N . PHE A 1 101 ? 3.598 -2.520 -11.204 1.00 91.88 101 PHE A N 1
ATOM 762 C CA . PHE A 1 101 ? 2.254 -2.834 -10.730 1.00 91.88 101 PHE A CA 1
ATOM 763 C C . PHE A 1 101 ? 1.237 -2.573 -11.841 1.00 91.88 101 PHE A C 1
ATOM 765 O O . PHE A 1 101 ? 0.608 -1.522 -11.897 1.00 91.88 101 PHE A O 1
ATOM 772 N N . GLY A 1 102 ? 1.149 -3.527 -12.771 1.00 84.19 102 GLY A N 1
ATOM 773 C CA . GLY A 1 102 ? 0.247 -3.454 -13.918 1.00 84.19 102 GLY A CA 1
ATOM 774 C C . GLY A 1 102 ? -1.218 -3.661 -13.538 1.00 84.19 102 GLY A C 1
ATOM 775 O O . GLY A 1 102 ? -1.535 -4.572 -12.770 1.00 84.19 102 GLY A O 1
ATOM 776 N N . GLY A 1 103 ? -2.087 -2.818 -14.091 1.00 82.00 103 GLY A N 1
ATOM 777 C CA . GLY A 1 103 ? -3.540 -2.878 -13.955 1.00 82.00 103 GLY A CA 1
ATOM 778 C C . GLY A 1 103 ? -4.246 -3.305 -15.246 1.00 82.00 103 GLY A C 1
ATOM 779 O O . GLY A 1 103 ? -3.687 -4.017 -16.083 1.00 82.00 103 GLY A O 1
ATOM 780 N N . SER A 1 104 ? -5.498 -2.873 -15.388 1.00 83.94 104 SER A N 1
ATOM 781 C CA . SER A 1 104 ? -6.277 -2.985 -16.626 1.00 83.94 104 SER A CA 1
ATOM 782 C C . SER A 1 104 ? -5.683 -2.141 -17.757 1.00 83.94 104 SER A C 1
ATOM 784 O O . SER A 1 104 ? -4.926 -1.203 -17.511 1.00 83.94 104 SER A O 1
ATOM 786 N N . GLY A 1 105 ? -6.054 -2.448 -18.998 1.00 86.94 105 GLY A N 1
ATOM 787 C CA . GLY A 1 105 ? -5.620 -1.716 -20.188 1.00 86.94 105 GLY A CA 1
ATOM 788 C C . GLY A 1 105 ? -4.267 -2.159 -20.746 1.00 86.94 105 GLY A C 1
ATOM 789 O O . GLY A 1 105 ? -3.754 -1.517 -21.656 1.00 86.94 105 GLY A O 1
ATOM 790 N N . ILE A 1 106 ? -3.687 -3.252 -20.233 1.00 92.56 106 ILE A N 1
ATOM 791 C CA . ILE A 1 106 ? -2.447 -3.841 -20.758 1.00 92.56 106 ILE A CA 1
ATOM 792 C C . ILE A 1 106 ? -2.789 -5.114 -21.545 1.00 92.56 106 ILE A C 1
ATOM 794 O O . ILE A 1 106 ? -3.082 -6.145 -20.924 1.00 92.56 106 ILE A O 1
ATOM 798 N N . PRO A 1 107 ? -2.707 -5.102 -22.891 1.00 92.56 107 PRO A N 1
ATOM 799 C CA . PRO A 1 107 ? -3.046 -6.257 -23.723 1.00 92.56 107 PRO A CA 1
ATOM 800 C C . PRO A 1 107 ? -2.292 -7.530 -23.328 1.00 92.56 107 PRO A C 1
ATOM 802 O O . PRO A 1 107 ? -2.866 -8.618 -23.317 1.00 92.56 107 PRO A O 1
ATOM 805 N N . GLU A 1 108 ? -1.019 -7.406 -22.947 1.00 92.81 108 GLU A N 1
ATOM 806 C CA . GLU A 1 108 ? -0.164 -8.514 -22.522 1.00 92.81 108 GLU A CA 1
ATOM 807 C C . GLU A 1 108 ? -0.652 -9.219 -21.254 1.00 92.81 108 GLU A C 1
ATOM 809 O O . GLU A 1 108 ? -0.387 -10.410 -21.078 1.00 92.81 108 GLU A O 1
ATOM 814 N N . ILE A 1 109 ? -1.354 -8.497 -20.377 1.00 89.25 109 ILE A N 1
ATOM 815 C CA . ILE A 1 109 ? -1.905 -9.015 -19.120 1.00 89.25 109 ILE A CA 1
ATOM 816 C C . ILE A 1 109 ? -3.357 -9.476 -19.320 1.00 89.25 109 ILE A C 1
ATOM 818 O O . ILE A 1 109 ? -3.800 -10.442 -18.690 1.00 89.25 109 ILE A O 1
ATOM 822 N N . GLU A 1 110 ? -4.109 -8.812 -20.197 1.00 91.69 110 GLU A N 1
ATOM 823 C CA . GLU A 1 110 ? -5.523 -9.103 -20.445 1.00 91.69 110 GLU A CA 1
ATOM 824 C C . GLU A 1 110 ? -5.743 -10.287 -21.390 1.00 91.69 110 GLU A C 1
ATOM 826 O O . GLU A 1 110 ? -6.645 -11.097 -21.157 1.00 91.69 110 GLU A O 1
ATOM 831 N N . CYS A 1 111 ? -4.910 -10.431 -22.425 1.00 93.00 111 CYS A N 1
ATOM 832 C CA . CYS A 1 111 ? -5.002 -11.536 -23.370 1.00 93.00 111 CYS A CA 1
ATOM 833 C C . CYS A 1 111 ? -4.620 -12.847 -22.678 1.00 93.00 111 CYS A C 1
ATOM 835 O O . CYS A 1 111 ? -3.441 -13.129 -22.449 1.00 93.00 111 CYS A O 1
ATOM 837 N N . ARG A 1 112 ? -5.631 -13.659 -22.352 1.00 93.75 112 ARG A N 1
ATOM 838 C CA . ARG A 1 112 ? -5.461 -14.957 -21.697 1.00 93.75 112 ARG A CA 1
ATOM 839 C C . ARG A 1 112 ? -6.092 -16.076 -22.505 1.00 93.75 112 ARG A C 1
ATOM 841 O O . ARG A 1 112 ? -7.260 -16.006 -22.874 1.00 93.75 112 ARG A O 1
ATOM 848 N N . VAL A 1 113 ? -5.328 -17.143 -22.723 1.00 94.50 113 VAL A N 1
ATOM 849 C CA . VAL A 1 113 ? -5.786 -18.351 -23.424 1.00 94.50 113 VAL A CA 1
ATOM 850 C C . VAL A 1 113 ? -5.411 -19.559 -22.580 1.00 94.50 113 VAL A C 1
ATOM 852 O O . VAL A 1 113 ? -4.233 -19.812 -22.352 1.00 94.50 113 VAL A O 1
ATOM 855 N N . GLY A 1 114 ? -6.404 -20.283 -22.058 1.00 92.56 114 GLY A N 1
ATOM 856 C CA . GLY A 1 114 ? -6.166 -21.484 -21.244 1.00 92.56 114 GLY A CA 1
ATOM 857 C C . GLY A 1 114 ? -5.332 -21.245 -19.976 1.00 92.56 114 GLY A C 1
ATOM 858 O O . GLY A 1 114 ? -4.598 -22.134 -19.563 1.00 92.56 114 GLY A O 1
ATOM 859 N N . GLY A 1 115 ? -5.397 -20.045 -19.386 1.00 90.81 115 GLY A N 1
ATOM 860 C CA . GLY A 1 115 ? -4.577 -19.659 -18.226 1.00 90.81 115 GLY A CA 1
ATOM 861 C C . GLY A 1 115 ? -3.164 -19.165 -18.567 1.00 90.81 115 GLY A C 1
ATOM 862 O O . GLY A 1 115 ? -2.432 -18.766 -17.666 1.00 90.81 115 GLY A O 1
ATOM 863 N N . PHE A 1 116 ? -2.791 -19.140 -19.848 1.00 92.81 116 PHE A N 1
ATOM 864 C CA . PHE A 1 116 ? -1.522 -18.593 -20.330 1.00 92.81 116 PHE A CA 1
ATOM 865 C C . PHE A 1 116 ? -1.673 -17.147 -20.805 1.00 92.81 116 PHE A C 1
ATOM 867 O O . PHE A 1 116 ? -2.760 -16.734 -21.210 1.00 92.81 116 PHE A O 1
ATOM 874 N N . PHE A 1 117 ? -0.558 -16.412 -20.810 1.00 94.69 117 PHE A N 1
ATOM 875 C CA . PHE A 1 117 ? -0.442 -15.032 -21.293 1.00 94.69 117 PHE A CA 1
ATOM 876 C C . PHE A 1 117 ? 0.334 -15.015 -22.623 1.00 94.69 117 PHE A C 1
ATOM 878 O O . PHE A 1 117 ? 1.533 -14.727 -22.621 1.00 94.69 117 PHE A O 1
ATOM 885 N N . PRO A 1 118 ? -0.290 -15.377 -23.762 1.00 96.06 118 PRO A N 1
ATOM 886 C CA . PRO A 1 118 ? 0.415 -15.591 -25.029 1.00 96.06 118 PRO A CA 1
ATOM 887 C C . PRO A 1 118 ? 1.206 -14.369 -25.506 1.00 96.06 118 PRO A C 1
ATOM 889 O O . PRO A 1 118 ? 2.330 -14.522 -25.978 1.00 96.06 118 PRO A O 1
ATOM 892 N N . LEU A 1 119 ? 0.660 -13.161 -25.344 1.00 95.19 119 LEU A N 1
ATOM 893 C CA . LEU A 1 119 ? 1.351 -11.931 -25.734 1.00 95.19 119 LEU A CA 1
ATOM 894 C C . LEU A 1 119 ? 2.581 -11.674 -24.854 1.00 95.19 119 LEU A C 1
ATOM 896 O O . LEU A 1 119 ? 3.651 -11.367 -25.372 1.00 95.19 119 LEU A O 1
ATOM 900 N N . LEU A 1 120 ? 2.480 -11.897 -23.540 1.00 93.69 120 LEU A N 1
ATOM 901 C CA . LEU A 1 120 ? 3.633 -11.799 -22.645 1.00 93.69 120 LEU A CA 1
ATOM 902 C C . LEU A 1 120 ? 4.701 -12.854 -22.980 1.00 93.69 120 LEU A C 1
ATOM 904 O O . LEU A 1 120 ? 5.889 -12.540 -23.021 1.00 93.69 120 LEU A O 1
ATOM 908 N N . SER A 1 121 ? 4.291 -14.093 -23.275 1.00 94.94 121 SER A N 1
ATOM 909 C CA . SER A 1 121 ? 5.199 -15.159 -23.715 1.00 94.94 121 SER A CA 1
ATOM 910 C C . SER A 1 121 ? 5.921 -14.808 -25.017 1.00 94.94 121 SER A C 1
ATOM 912 O O . SER A 1 121 ? 7.117 -15.074 -25.126 1.00 94.94 121 SER A O 1
ATOM 914 N N . ALA A 1 122 ? 5.235 -14.178 -25.975 1.00 95.62 122 ALA A N 1
ATOM 915 C CA . ALA A 1 122 ? 5.848 -13.716 -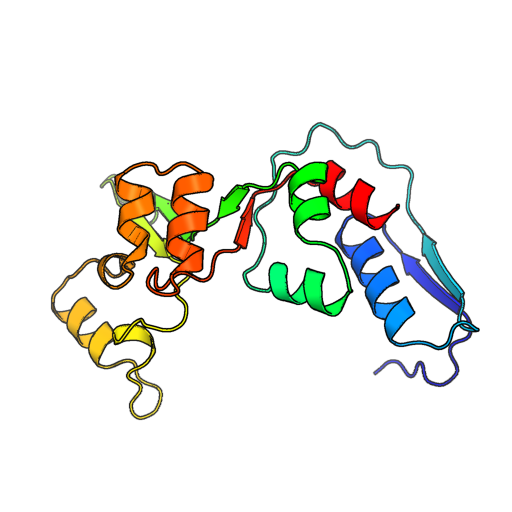27.218 1.00 95.62 122 ALA A CA 1
ATOM 916 C C . ALA A 1 122 ? 6.943 -12.667 -26.960 1.00 95.62 122 ALA A C 1
ATOM 918 O O . ALA A 1 122 ? 8.037 -12.785 -27.508 1.00 95.62 122 ALA A O 1
ATOM 919 N N . ARG A 1 123 ? 6.701 -11.704 -26.060 1.00 95.12 123 ARG A N 1
ATOM 920 C CA . ARG A 1 123 ? 7.700 -10.691 -25.670 1.00 95.12 123 ARG A CA 1
ATOM 921 C C . ARG A 1 123 ? 8.917 -11.301 -24.980 1.00 95.12 123 ARG A C 1
ATOM 923 O O . ARG A 1 123 ? 10.047 -10.937 -25.296 1.00 95.12 123 ARG A O 1
ATOM 930 N N . ILE A 1 124 ? 8.701 -12.271 -24.086 1.00 94.31 124 ILE A N 1
ATOM 931 C CA . ILE A 1 124 ? 9.794 -13.030 -23.453 1.00 94.31 124 ILE A CA 1
ATOM 932 C C . ILE A 1 124 ? 10.626 -13.750 -24.522 1.00 94.31 124 ILE A C 1
ATOM 934 O O . ILE A 1 124 ? 11.852 -13.666 -24.495 1.00 94.31 124 ILE A O 1
ATOM 938 N N . ALA A 1 125 ? 9.975 -14.428 -25.472 1.00 96.56 125 ALA A N 1
ATOM 939 C CA . ALA A 1 125 ? 10.654 -15.134 -26.558 1.00 96.56 125 ALA A CA 1
ATOM 940 C C . ALA A 1 125 ? 11.436 -14.185 -27.486 1.00 96.56 125 ALA A C 1
ATOM 942 O O . ALA A 1 125 ? 12.494 -14.559 -27.986 1.00 96.56 125 ALA A O 1
ATOM 943 N N . ALA A 1 126 ? 10.951 -12.955 -27.672 1.00 96.25 126 ALA A N 1
ATOM 944 C CA . ALA A 1 126 ? 11.633 -11.895 -28.414 1.00 96.25 126 ALA A CA 1
ATOM 945 C C . ALA A 1 126 ? 12.774 -11.214 -27.625 1.00 96.25 126 ALA A C 1
ATOM 947 O O . ALA A 1 126 ? 13.497 -10.391 -28.182 1.00 96.25 126 ALA A O 1
ATOM 948 N N . GLY A 1 127 ? 12.963 -11.550 -26.342 1.00 94.12 127 GLY A N 1
ATOM 949 C CA . GLY A 1 127 ? 13.985 -10.941 -25.487 1.00 94.12 127 GLY A CA 1
ATOM 950 C C . GLY A 1 127 ? 13.658 -9.509 -25.056 1.00 94.12 127 GLY A C 1
ATOM 951 O O . GLY A 1 127 ? 14.560 -8.745 -24.714 1.00 94.12 127 GLY A O 1
ATOM 952 N N . GLU A 1 128 ? 12.383 -9.127 -25.079 1.00 93.88 128 GLU A N 1
ATOM 953 C CA . GLU A 1 128 ? 11.951 -7.777 -24.742 1.00 93.88 128 GLU A CA 1
ATOM 954 C C . GLU A 1 128 ? 11.862 -7.544 -23.230 1.00 93.88 128 GLU A C 1
ATOM 956 O O . GLU A 1 128 ? 11.553 -8.429 -22.427 1.00 93.88 128 GLU A O 1
ATOM 961 N N . ASN A 1 129 ? 12.072 -6.292 -22.835 1.00 91.06 129 ASN A N 1
ATOM 962 C CA . ASN A 1 129 ? 11.913 -5.862 -21.457 1.00 91.06 129 ASN A CA 1
ATOM 963 C C . ASN A 1 129 ? 10.430 -5.754 -21.082 1.00 91.06 129 ASN A C 1
ATOM 965 O O . ASN A 1 129 ? 9.727 -4.875 -21.572 1.00 91.06 129 ASN A O 1
ATOM 969 N N . LEU A 1 130 ? 9.964 -6.592 -20.154 1.00 92.12 130 LEU A N 1
ATOM 970 C CA . LEU A 1 130 ? 8.533 -6.696 -19.832 1.00 92.12 130 LEU A CA 1
ATOM 971 C C . LEU A 1 130 ? 7.911 -5.406 -19.289 1.00 92.12 130 LEU A C 1
ATOM 973 O O . LEU A 1 130 ? 6.739 -5.162 -19.517 1.00 92.12 130 LEU A O 1
ATOM 977 N N . HIS A 1 131 ? 8.676 -4.546 -18.617 1.00 91.75 131 HIS A N 1
ATOM 978 C CA . HIS A 1 131 ? 8.154 -3.265 -18.130 1.00 91.75 131 HIS A CA 1
ATOM 979 C C . HIS A 1 131 ? 7.712 -2.317 -19.256 1.00 91.75 131 HIS A C 1
ATOM 981 O O . HIS A 1 131 ? 6.923 -1.414 -19.008 1.00 91.75 131 HIS A O 1
ATOM 987 N N . THR A 1 132 ? 8.178 -2.537 -20.489 1.00 91.56 132 THR A N 1
ATOM 988 C CA . THR A 1 132 ? 7.817 -1.714 -21.653 1.00 91.56 132 THR A CA 1
ATOM 989 C C . THR A 1 132 ? 6.413 -1.991 -22.191 1.00 91.56 132 THR A C 1
ATOM 991 O O . THR A 1 132 ? 5.937 -1.223 -23.020 1.00 91.56 132 THR A O 1
ATOM 994 N N . CYS A 1 133 ? 5.721 -3.041 -21.725 1.00 92.31 133 CYS A N 1
ATOM 995 C CA . CYS A 1 133 ? 4.297 -3.209 -22.032 1.00 92.31 133 CYS A CA 1
ATOM 996 C C . CYS A 1 133 ? 3.384 -2.309 -21.187 1.00 92.31 133 CYS A C 1
ATOM 998 O O . CYS A 1 133 ? 2.187 -2.248 -21.446 1.00 92.31 133 CYS A O 1
ATOM 1000 N N . ILE A 1 134 ? 3.928 -1.619 -20.179 1.00 94.44 134 ILE A N 1
ATOM 1001 C CA . ILE A 1 134 ? 3.157 -0.756 -19.285 1.00 94.44 134 ILE A CA 1
ATOM 1002 C C . ILE A 1 134 ? 3.383 0.702 -19.689 1.00 94.44 134 ILE A C 1
ATOM 1004 O O . ILE A 1 134 ? 4.490 1.204 -19.476 1.00 94.44 134 ILE A O 1
ATOM 1008 N N . PRO A 1 135 ? 2.365 1.409 -20.218 1.00 93.25 135 PRO A N 1
ATOM 1009 C CA . PRO A 1 135 ? 2.515 2.794 -20.672 1.00 93.25 135 PRO A CA 1
ATOM 1010 C C . PRO A 1 135 ? 3.095 3.724 -19.598 1.00 93.25 135 PRO A C 1
ATOM 1012 O O . PRO A 1 135 ? 3.994 4.522 -19.858 1.00 93.25 135 PRO A O 1
ATOM 1015 N N . GLY A 1 136 ? 2.652 3.559 -18.351 1.00 93.75 136 GLY A N 1
ATOM 1016 C CA . GLY A 1 136 ? 3.101 4.340 -17.203 1.00 93.75 136 GLY A CA 1
ATOM 1017 C C . GLY A 1 136 ? 4.563 4.120 -16.804 1.00 93.75 136 GLY A C 1
ATOM 1018 O O . GLY A 1 136 ? 5.064 4.839 -15.942 1.00 93.75 136 GLY A O 1
ATOM 1019 N N . PHE A 1 137 ? 5.294 3.187 -17.425 1.00 94.81 137 PHE A N 1
ATOM 1020 C CA . PHE A 1 137 ? 6.740 3.066 -17.218 1.00 94.81 137 PHE A CA 1
ATOM 1021 C C . PHE A 1 137 ? 7.504 4.339 -17.629 1.00 94.81 137 PHE A C 1
ATOM 1023 O O . PHE A 1 137 ? 8.532 4.662 -17.030 1.00 94.81 137 PHE A O 1
ATOM 1030 N N . GLU A 1 138 ? 6.966 5.122 -18.569 1.00 94.12 138 GLU A N 1
ATOM 1031 C CA . GLU A 1 138 ? 7.501 6.436 -18.953 1.00 94.12 138 GLU A CA 1
ATOM 1032 C C . GLU A 1 138 ? 7.644 7.404 -17.763 1.00 94.12 138 GLU A C 1
ATOM 1034 O O . GLU A 1 138 ? 8.585 8.202 -17.730 1.00 94.12 138 GLU A O 1
ATOM 1039 N N . LEU A 1 139 ? 6.777 7.300 -16.745 1.00 94.62 139 LEU A N 1
ATOM 1040 C CA . LEU A 1 139 ? 6.864 8.108 -15.520 1.00 94.62 139 LEU A CA 1
ATOM 1041 C C . LEU A 1 139 ? 8.174 7.852 -14.761 1.00 94.62 139 LEU A C 1
ATOM 1043 O O . LEU A 1 139 ? 8.777 8.779 -14.218 1.00 94.62 139 LEU A O 1
ATOM 1047 N N . ILE A 1 140 ? 8.650 6.602 -14.757 1.00 92.88 140 ILE A N 1
ATOM 1048 C CA . ILE A 1 140 ? 9.920 6.230 -14.121 1.00 92.88 140 ILE A CA 1
ATOM 1049 C C . ILE A 1 140 ? 11.095 6.796 -14.919 1.00 92.88 140 ILE A C 1
ATOM 1051 O O . ILE A 1 140 ? 12.021 7.354 -14.329 1.00 92.88 140 ILE A O 1
ATOM 1055 N N . ILE A 1 141 ? 11.053 6.683 -16.251 1.00 92.81 141 ILE A N 1
ATOM 1056 C CA . ILE A 1 141 ? 12.115 7.178 -17.139 1.00 92.81 141 ILE A CA 1
ATOM 1057 C C . ILE A 1 141 ? 12.305 8.689 -16.955 1.00 92.81 141 ILE A C 1
ATOM 1059 O O . ILE A 1 141 ? 13.436 9.163 -16.832 1.00 92.81 141 ILE A O 1
ATOM 1063 N N . LYS A 1 142 ? 11.200 9.439 -16.892 1.00 95.56 142 LYS A N 1
ATOM 1064 C CA . LYS A 1 142 ? 11.208 10.905 -16.783 1.00 95.56 142 LYS A CA 1
ATOM 1065 C C . LYS A 1 142 ? 11.399 11.423 -15.358 1.00 95.56 142 LYS A C 1
ATOM 1067 O O . LYS A 1 142 ? 11.593 12.621 -15.191 1.00 95.56 142 LYS A O 1
ATOM 1072 N N . LYS A 1 143 ? 11.394 10.540 -14.350 1.00 94.88 143 LYS A N 1
ATOM 1073 C CA . LYS A 1 143 ? 11.394 10.903 -12.921 1.00 94.88 143 LYS A CA 1
ATOM 1074 C C . LYS A 1 143 ? 10.238 11.850 -12.580 1.00 94.88 143 LYS A C 1
ATOM 1076 O O . LYS A 1 143 ? 10.454 12.902 -11.983 1.00 94.88 143 LYS A O 1
ATOM 1081 N N . ALA A 1 144 ? 9.037 11.460 -12.998 1.00 96.56 144 ALA A N 1
ATOM 1082 C CA . ALA A 1 144 ? 7.822 12.239 -12.813 1.00 96.56 144 ALA A CA 1
ATOM 1083 C C . ALA A 1 144 ? 7.588 12.611 -11.337 1.00 96.56 144 ALA A C 1
ATOM 1085 O O . ALA A 1 144 ? 7.856 11.831 -10.416 1.00 96.56 144 ALA A O 1
ATOM 1086 N N . SER A 1 145 ? 7.073 13.815 -11.129 1.00 96.88 145 SER A N 1
ATOM 1087 C CA . SER A 1 145 ? 6.547 14.302 -9.858 1.00 96.88 145 SER A CA 1
ATOM 1088 C C . SER A 1 145 ? 5.270 13.555 -9.456 1.00 96.88 145 SER A C 1
ATOM 1090 O O . SER A 1 145 ? 4.634 12.899 -10.277 1.00 96.88 145 SER A O 1
ATOM 1092 N N . GLN A 1 146 ? 4.862 13.665 -8.185 1.00 94.50 146 GLN A N 1
ATOM 1093 C CA . GLN A 1 146 ? 3.606 13.057 -7.717 1.00 94.50 146 GLN A CA 1
ATOM 1094 C C . GLN A 1 146 ? 2.391 13.584 -8.497 1.00 94.50 146 GLN A C 1
ATOM 1096 O O . GLN A 1 146 ? 1.525 12.799 -8.853 1.00 94.50 146 GLN A O 1
ATOM 1101 N N . VAL A 1 147 ? 2.399 14.872 -8.859 1.00 95.88 147 VAL A N 1
ATOM 1102 C CA . VAL A 1 147 ? 1.330 15.512 -9.641 1.00 95.88 147 VAL A CA 1
ATOM 1103 C C . VAL A 1 147 ? 1.230 14.917 -11.046 1.00 95.88 147 VAL A C 1
ATOM 1105 O O . VAL A 1 147 ? 0.149 14.528 -11.466 1.00 95.88 147 VAL A O 1
ATOM 1108 N N . GLU A 1 148 ? 2.351 14.772 -11.757 1.00 96.75 148 GLU A N 1
ATOM 1109 C CA . GLU A 1 148 ? 2.361 14.151 -13.094 1.00 96.75 148 GLU A CA 1
ATOM 1110 C C . GLU A 1 148 ? 1.919 12.678 -13.050 1.00 96.75 148 GLU A C 1
ATOM 1112 O O . GLU A 1 148 ? 1.319 12.169 -13.998 1.00 96.75 148 GLU A O 1
ATOM 1117 N N . ILE A 1 149 ? 2.219 11.979 -11.949 1.00 95.94 149 ILE A N 1
ATOM 1118 C CA . ILE A 1 149 ? 1.733 10.618 -11.717 1.00 95.94 149 ILE A CA 1
ATOM 1119 C C . ILE A 1 149 ? 0.210 10.635 -11.536 1.00 95.94 149 ILE A C 1
ATOM 1121 O O . ILE A 1 149 ? -0.470 9.884 -12.231 1.00 95.94 149 ILE A O 1
ATOM 1125 N N . ASP A 1 150 ? -0.327 11.490 -10.662 1.00 94.75 150 ASP A N 1
ATOM 1126 C CA . ASP A 1 150 ? -1.772 11.620 -10.424 1.00 94.75 150 ASP A CA 1
ATOM 1127 C C . ASP A 1 150 ? -2.538 11.952 -11.710 1.00 94.75 150 ASP A C 1
ATOM 1129 O O . ASP A 1 150 ? -3.550 11.318 -12.012 1.00 94.75 150 ASP A O 1
ATOM 1133 N N . GLU A 1 151 ? -2.020 12.887 -12.510 1.00 95.62 151 GLU A N 1
ATOM 1134 C CA . GLU A 1 151 ? -2.593 13.266 -13.802 1.00 95.62 151 GLU A CA 1
ATOM 1135 C C . GLU A 1 151 ? -2.684 12.071 -14.760 1.00 95.62 151 GLU A C 1
ATOM 1137 O O . GLU A 1 151 ? -3.735 11.849 -15.363 1.00 95.62 151 GLU A O 1
ATOM 1142 N N . LEU A 1 152 ? -1.620 11.264 -14.879 1.00 93.94 152 LEU A N 1
ATOM 1143 C CA . LEU A 1 152 ? -1.636 10.086 -15.752 1.00 93.94 152 LEU A CA 1
ATOM 1144 C C . LEU A 1 152 ? -2.502 8.948 -15.191 1.00 93.94 152 LEU A C 1
ATOM 1146 O O . LEU A 1 152 ? -3.116 8.205 -15.954 1.00 93.94 152 LEU A O 1
ATOM 1150 N N . LEU A 1 153 ? -2.565 8.777 -13.870 1.00 92.75 153 LEU A N 1
ATOM 1151 C CA . LEU A 1 153 ? -3.459 7.795 -13.253 1.00 92.75 153 LEU A CA 1
ATOM 1152 C C . LEU A 1 153 ? -4.928 8.156 -13.500 1.00 92.75 153 LEU A C 1
ATOM 1154 O O . LEU A 1 153 ? -5.724 7.269 -13.808 1.00 92.75 153 LEU A O 1
ATOM 1158 N N . ALA A 1 154 ? -5.269 9.446 -13.440 1.00 92.94 154 ALA A N 1
ATOM 1159 C CA . ALA A 1 154 ? -6.620 9.946 -13.666 1.00 92.94 154 ALA A CA 1
ATOM 1160 C C . ALA A 1 154 ? -7.137 9.707 -15.096 1.00 92.94 154 ALA A C 1
ATOM 1162 O O . ALA A 1 154 ? -8.350 9.618 -15.290 1.00 92.94 154 ALA A O 1
ATOM 1163 N N . THR A 1 155 ? -6.257 9.557 -16.096 1.00 93.31 155 THR A N 1
ATOM 1164 C CA . THR A 1 155 ? -6.691 9.210 -17.462 1.00 93.31 155 THR A CA 1
ATOM 1165 C C . THR A 1 155 ? -7.157 7.759 -17.587 1.00 93.31 155 THR A C 1
ATOM 1167 O O . THR A 1 155 ? -7.888 7.431 -18.516 1.00 93.31 155 THR A O 1
ATOM 1170 N N . GLY A 1 156 ? -6.724 6.873 -16.681 1.00 90.62 156 GLY A N 1
ATOM 1171 C CA . GLY A 1 156 ? -6.946 5.427 -16.781 1.00 90.62 156 GLY A CA 1
ATOM 1172 C C . GLY A 1 156 ? -6.097 4.725 -17.851 1.00 90.62 156 GLY A C 1
ATOM 1173 O O . GLY A 1 156 ? -6.166 3.506 -17.981 1.00 90.62 156 GLY A O 1
ATOM 1174 N N . GLU A 1 157 ? -5.259 5.460 -18.588 1.00 90.62 157 GLU A N 1
ATOM 1175 C CA . GLU A 1 157 ? -4.435 4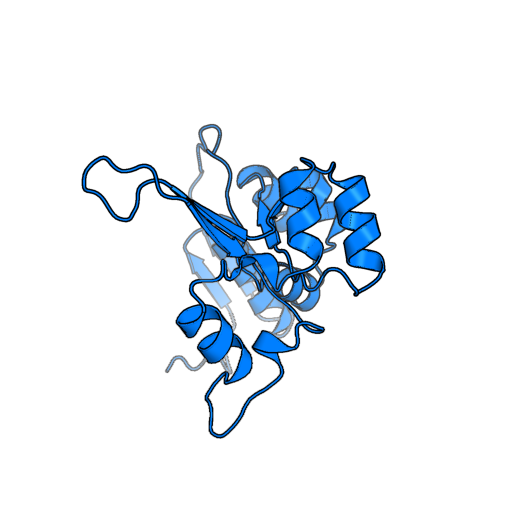.934 -19.689 1.00 90.62 157 GLU A CA 1
ATOM 1176 C C . GLU A 1 157 ? -3.005 4.583 -19.253 1.00 90.62 157 GLU A C 1
ATOM 1178 O O . GLU A 1 157 ? -2.197 4.091 -20.040 1.00 90.62 157 GLU A O 1
ATOM 1183 N N . SER A 1 158 ? -2.671 4.809 -17.981 1.00 92.88 158 SER A N 1
ATOM 1184 C CA . SER A 1 158 ? -1.347 4.512 -17.427 1.00 92.88 158 SER A CA 1
ATOM 1185 C C . SER A 1 158 ? -0.989 3.019 -17.480 1.00 92.88 158 SER A C 1
ATOM 1187 O O . SER A 1 158 ? 0.189 2.658 -17.453 1.00 92.88 158 SER A O 1
ATOM 1189 N N . GLY A 1 159 ? -1.991 2.134 -17.491 1.00 92.75 159 GLY A N 1
ATOM 1190 C CA . GLY A 1 159 ? -1.805 0.704 -17.244 1.00 92.75 159 GLY A CA 1
ATOM 1191 C C . GLY A 1 159 ? -1.252 0.397 -15.845 1.00 92.75 159 GLY A C 1
ATOM 1192 O O . GLY A 1 159 ? -0.837 -0.730 -15.586 1.00 92.75 159 GLY A O 1
ATOM 1193 N N . LEU A 1 160 ? -1.207 1.373 -14.934 1.00 92.38 160 LEU A N 1
ATOM 1194 C CA . LEU A 1 160 ? -0.696 1.220 -13.576 1.00 92.38 160 LEU A CA 1
ATOM 1195 C C . LEU A 1 160 ? -1.838 1.104 -12.572 1.00 92.38 160 LEU A C 1
ATOM 1197 O O . LEU A 1 160 ? -2.833 1.819 -12.641 1.00 92.38 160 LEU A O 1
ATOM 1201 N N . TYR A 1 161 ? -1.634 0.239 -11.587 1.00 90.88 161 TYR A N 1
ATOM 1202 C CA . TYR A 1 161 ? -2.422 0.173 -10.364 1.00 90.88 161 TYR A CA 1
ATOM 1203 C C . TYR A 1 161 ? -1.458 0.312 -9.174 1.00 90.88 161 TYR A C 1
ATOM 1205 O O . TYR A 1 161 ? -0.938 -0.690 -8.669 1.00 90.88 161 TYR A O 1
ATOM 1213 N N . PRO A 1 162 ? -1.088 1.553 -8.807 1.00 92.94 162 PRO A N 1
ATOM 1214 C CA . PRO A 1 162 ? -0.014 1.806 -7.858 1.00 92.94 162 PRO A CA 1
ATOM 1215 C C . PRO A 1 162 ? -0.432 1.521 -6.412 1.00 92.94 162 PRO A C 1
ATOM 1217 O O . PRO A 1 162 ? -1.604 1.397 -6.071 1.00 92.94 162 PRO A O 1
ATOM 1220 N N . SER A 1 163 ? 0.574 1.442 -5.546 1.00 95.62 163 SER A N 1
ATOM 1221 C CA . SER A 1 163 ? 0.415 1.507 -4.090 1.00 95.62 163 SER A CA 1
ATOM 1222 C C . SER A 1 163 ? 1.161 2.742 -3.570 1.00 95.62 163 SER A C 1
ATOM 1224 O O . SER A 1 163 ? 1.490 3.630 -4.353 1.00 95.62 163 SER A O 1
ATOM 1226 N N . PHE A 1 164 ? 1.498 2.791 -2.281 1.00 97.12 164 PHE A N 1
ATOM 1227 C CA . PHE A 1 164 ? 2.214 3.911 -1.670 1.00 97.12 164 PHE A CA 1
ATOM 1228 C C . PHE A 1 164 ? 3.469 3.477 -0.905 1.00 97.12 164 PHE A C 1
ATOM 1230 O O . PHE A 1 164 ? 3.498 2.410 -0.293 1.00 97.12 164 PHE A O 1
ATOM 1237 N N . HIS A 1 165 ? 4.504 4.315 -0.909 1.00 96.81 165 HIS A N 1
ATOM 1238 C CA . HIS A 1 165 ? 5.494 4.386 0.162 1.00 96.81 165 HIS A CA 1
ATOM 1239 C C . HIS A 1 165 ? 5.020 5.393 1.208 1.00 96.81 165 HIS A C 1
ATOM 1241 O O . HIS A 1 165 ? 4.531 6.451 0.829 1.00 96.81 165 HIS A O 1
ATOM 1247 N N . PHE A 1 166 ? 5.162 5.102 2.498 1.00 95.69 166 PHE A N 1
ATOM 1248 C CA . PHE A 1 166 ? 4.641 5.970 3.558 1.00 95.69 166 PHE A CA 1
ATOM 1249 C C . PHE A 1 166 ? 5.408 5.825 4.880 1.00 95.69 166 PHE A C 1
ATOM 1251 O O . PHE A 1 166 ? 6.194 4.895 5.079 1.00 95.69 166 PHE A O 1
ATOM 1258 N N . ASN A 1 167 ? 5.184 6.762 5.799 1.00 93.31 167 ASN A N 1
ATOM 1259 C CA . ASN A 1 167 ? 5.722 6.741 7.153 1.00 93.31 167 ASN A CA 1
ATOM 1260 C C . ASN A 1 167 ? 4.816 5.935 8.098 1.00 93.31 167 ASN A C 1
ATOM 1262 O O . ASN A 1 167 ? 3.643 6.267 8.274 1.00 93.31 167 ASN A O 1
ATOM 1266 N N . HIS A 1 168 ? 5.390 4.925 8.759 1.00 90.12 168 HIS A N 1
ATOM 1267 C CA . HIS A 1 168 ? 4.665 4.046 9.684 1.00 90.12 168 HIS A CA 1
ATOM 1268 C C . HIS A 1 168 ? 3.935 4.817 10.792 1.00 90.12 168 HIS A C 1
ATOM 1270 O O . HIS A 1 168 ? 2.737 4.641 10.992 1.00 90.12 168 HIS A O 1
ATOM 1276 N N . ALA A 1 169 ? 4.650 5.705 11.490 1.00 89.06 169 ALA A N 1
ATOM 1277 C CA . ALA A 1 169 ? 4.108 6.433 12.633 1.00 89.06 169 ALA A CA 1
ATOM 1278 C C . ALA A 1 169 ? 3.007 7.417 12.218 1.00 89.06 169 ALA A C 1
ATOM 1280 O O . ALA A 1 169 ? 2.074 7.652 12.979 1.00 89.06 169 ALA A O 1
ATOM 1281 N N . GLY A 1 170 ? 3.118 8.000 11.023 1.00 91.81 170 GLY A N 1
ATOM 1282 C CA . GLY A 1 170 ? 2.078 8.851 10.456 1.00 91.81 170 GLY A CA 1
ATOM 1283 C C . GLY A 1 170 ? 0.785 8.099 10.180 1.00 91.81 170 GLY A C 1
ATOM 1284 O O . GLY A 1 170 ? -0.274 8.507 10.651 1.00 91.81 170 GLY A O 1
ATOM 1285 N N . PHE A 1 171 ? 0.877 6.945 9.518 1.00 93.69 171 PHE A N 1
ATOM 1286 C CA . PHE A 1 171 ? -0.306 6.125 9.276 1.00 93.69 171 PHE A CA 1
ATOM 1287 C C . PHE A 1 171 ? -0.913 5.603 10.585 1.00 93.69 171 PHE A C 1
ATOM 1289 O O . PHE A 1 171 ? -2.122 5.660 10.783 1.00 93.69 171 PHE A O 1
ATOM 1296 N N . GLU A 1 172 ? -0.086 5.157 11.527 1.00 91.81 172 GLU A N 1
ATOM 1297 C CA . GLU A 1 172 ? -0.578 4.694 12.819 1.00 91.81 172 GLU A CA 1
ATOM 1298 C C . GLU A 1 172 ? -1.293 5.796 13.617 1.00 91.81 172 GLU A C 1
ATOM 1300 O O . GLU A 1 172 ? -2.322 5.521 14.231 1.00 91.81 172 GLU A O 1
ATOM 1305 N N . ARG A 1 173 ? -0.805 7.047 13.591 1.00 90.88 173 ARG A N 1
ATOM 1306 C CA . ARG A 1 173 ? -1.523 8.180 14.204 1.00 90.88 173 ARG A CA 1
ATOM 1307 C C . ARG A 1 173 ? -2.901 8.373 13.589 1.00 90.88 173 ARG A C 1
ATOM 1309 O O . ARG A 1 173 ? -3.848 8.570 14.341 1.00 90.88 173 ARG A O 1
ATOM 1316 N N . TYR A 1 174 ? -3.008 8.283 12.264 1.00 95.38 174 TYR A N 1
ATOM 1317 C CA . TYR A 1 174 ? -4.295 8.398 11.588 1.00 95.38 174 TYR A CA 1
ATOM 1318 C C . TYR A 1 174 ? -5.277 7.311 12.051 1.00 95.38 174 TYR A C 1
ATOM 1320 O O . TYR A 1 174 ? -6.420 7.609 12.367 1.00 95.38 174 TYR A O 1
ATOM 1328 N N . LEU A 1 175 ? -4.817 6.066 12.183 1.00 95.00 175 LEU A N 1
ATOM 1329 C CA . LEU A 1 175 ? -5.671 4.951 12.611 1.00 95.00 175 LEU A CA 1
ATOM 1330 C C . LEU A 1 175 ? -6.133 5.032 14.078 1.00 95.00 175 LEU A C 1
ATOM 1332 O O . LEU A 1 175 ? -7.069 4.330 14.456 1.00 95.00 175 LEU A O 1
ATOM 1336 N N . ARG A 1 176 ? -5.455 5.831 14.910 1.00 90.56 176 ARG A N 1
ATOM 1337 C CA . ARG A 1 176 ? -5.806 6.051 16.324 1.00 90.56 176 ARG A CA 1
ATOM 1338 C C . ARG A 1 176 ? -6.779 7.211 16.542 1.00 90.56 176 ARG A C 1
ATOM 1340 O O . ARG A 1 176 ? -7.304 7.315 17.651 1.00 90.56 176 ARG A O 1
ATOM 1347 N N . ALA A 1 177 ? -6.895 8.111 15.567 1.00 85.56 177 ALA A N 1
ATOM 1348 C CA . ALA A 1 177 ? -7.681 9.340 15.660 1.00 85.56 177 ALA A CA 1
ATOM 1349 C C . ALA A 1 177 ? -9.186 9.048 15.606 1.00 85.56 177 ALA A C 1
ATOM 1351 O O . ALA A 1 177 ? -9.920 9.732 16.356 1.00 85.56 177 ALA A O 1
#

Organism: NCBI:txid716928

Radius of gyration: 20.61 Å; chains: 1; bounding box: 52×38×54 Å

Secondary structure (DSSP, 8-state):
----TT-SEEEEE--HHHHHHHHHHHHHHS-TTSEEEEE-----------EE--TTHHHHHHHTT--HHHHHHHHT-EEE-EEEEESTT-TT---EEEEE-B-TT-HHHH--BTTB-HHHHHHHHTT--GGGG-TTHHHHHHT--HHHHHHHHHTS-S-B--EEEE-HHHHHHHHH-

pLDDT: mean 91.65, std 6.98, range [57.59, 97.19]